Protein AF-A0A838DPX8-F1 (afdb_monomer_lite)

Radius of gyration: 16.53 Å; chains: 1; bounding box: 42×27×50 Å

pLDDT: mean 93.18, std 7.15, range [49.31, 98.5]

Secondary structure (DSSP, 8-state):
--S-HHHHHHHHHHHHHHHHHHGGGS-HHHHHHHHHHHHHHHHHHHHHHHHHHHT-SSGGG--EEEEEEEEEEETTEEEEEEEEE-HHHHHHHHHHHHHHHHHHHHHHHHTTT-TTHHHHHHHHHHHHHHHHHHHHBSSHHHHHHHHHHHHHHHHH-

Sequence (157 aa):
MTNLTAWVLLMPLLGFIILGVLGRAMSRQAVLTVAWSAAGLAFFFAALSFFSMLGTQPVTARVSDIVIYHWVSSGDFKLDFGLLLDPLSATMLMVITGVGFLIHIYSAGYMEGDPSFWRFFCFMNFFIFAMTLLVSADNLLFLLVGWALVGLASFLL

Structure (mmCIF, N/CA/C/O backbone):
data_AF-A0A838DPX8-F1
#
_entry.id   AF-A0A838DPX8-F1
#
loop_
_atom_site.group_PDB
_atom_site.id
_atom_site.type_symbol
_atom_site.label_atom_id
_atom_site.label_alt_id
_atom_site.label_comp_id
_atom_site.label_asym_id
_atom_site.label_entity_id
_atom_site.label_seq_id
_atom_site.pdbx_PDB_ins_code
_atom_site.Cartn_x
_atom_site.Cartn_y
_atom_site.Cartn_z
_atom_site.occupancy
_atom_site.B_iso_or_equiv
_atom_site.auth_seq_id
_atom_site.auth_comp_id
_atom_site.auth_asym_id
_atom_site.auth_atom_id
_atom_site.pdbx_PDB_model_num
ATOM 1 N N . MET A 1 1 ? 18.590 -6.702 -9.335 1.00 49.31 1 MET A N 1
ATOM 2 C CA . MET A 1 1 ? 17.846 -5.819 -8.413 1.00 49.31 1 MET A CA 1
ATOM 3 C C . MET A 1 1 ? 16.861 -6.708 -7.675 1.00 49.31 1 MET A C 1
ATOM 5 O O . MET A 1 1 ? 16.286 -7.582 -8.306 1.00 49.31 1 MET A O 1
ATOM 9 N N . THR A 1 2 ? 16.792 -6.637 -6.350 1.00 55.62 2 THR A N 1
ATOM 10 C CA . THR A 1 2 ? 15.925 -7.510 -5.545 1.00 55.62 2 THR A CA 1
ATOM 11 C C . THR A 1 2 ? 14.452 -7.197 -5.831 1.00 55.62 2 THR A C 1
ATOM 13 O O . THR A 1 2 ? 14.105 -6.033 -6.008 1.00 55.62 2 THR A O 1
ATOM 16 N N . ASN A 1 3 ? 13.591 -8.223 -5.875 1.00 69.56 3 ASN A N 1
ATOM 17 C CA . ASN A 1 3 ? 12.142 -8.129 -6.137 1.00 69.56 3 ASN A CA 1
ATOM 18 C C . ASN A 1 3 ? 11.379 -7.448 -4.974 1.00 69.56 3 ASN A C 1
ATOM 20 O O . ASN A 1 3 ? 10.466 -8.026 -4.387 1.00 69.56 3 ASN A O 1
ATOM 24 N N . LEU A 1 4 ? 11.794 -6.244 -4.576 1.00 81.38 4 LEU A N 1
ATOM 25 C CA . LEU A 1 4 ? 11.258 -5.512 -3.426 1.00 81.38 4 LEU A CA 1
ATOM 26 C C . LEU A 1 4 ? 9.938 -4.806 -3.745 1.00 81.38 4 LEU A C 1
ATOM 28 O O . LEU A 1 4 ? 9.109 -4.651 -2.853 1.00 81.38 4 LEU A O 1
ATOM 32 N N . THR A 1 5 ? 9.703 -4.449 -5.010 1.00 83.50 5 THR A N 1
ATOM 33 C CA . THR A 1 5 ? 8.492 -3.746 -5.463 1.00 83.50 5 THR A CA 1
ATOM 34 C C . THR A 1 5 ? 7.215 -4.511 -5.125 1.00 83.50 5 THR A C 1
ATOM 36 O O . THR A 1 5 ? 6.249 -3.919 -4.653 1.00 83.50 5 THR A O 1
ATOM 39 N N . ALA A 1 6 ? 7.225 -5.840 -5.276 1.00 91.06 6 ALA A N 1
ATOM 40 C CA . ALA A 1 6 ? 6.077 -6.674 -4.932 1.00 91.06 6 ALA A CA 1
ATOM 41 C C . ALA A 1 6 ? 5.708 -6.554 -3.444 1.00 91.06 6 ALA A C 1
ATOM 43 O O . ALA A 1 6 ? 4.530 -6.501 -3.102 1.00 91.06 6 ALA A O 1
ATOM 44 N N . TRP A 1 7 ? 6.694 -6.430 -2.550 1.00 92.88 7 TRP A N 1
ATOM 45 C CA . TRP A 1 7 ? 6.440 -6.266 -1.118 1.00 92.88 7 TRP A CA 1
ATOM 46 C C . TRP A 1 7 ? 5.782 -4.925 -0.781 1.00 92.88 7 TRP A C 1
ATOM 48 O O . TRP A 1 7 ? 4.955 -4.878 0.127 1.00 92.88 7 TRP A O 1
ATOM 58 N N . VAL A 1 8 ? 6.069 -3.860 -1.539 1.00 94.31 8 VAL A N 1
ATOM 59 C CA . VAL A 1 8 ? 5.408 -2.551 -1.374 1.00 94.31 8 VAL A CA 1
ATOM 60 C C . VAL A 1 8 ? 3.896 -2.660 -1.593 1.00 94.31 8 VAL A C 1
ATOM 62 O O . VAL A 1 8 ? 3.121 -2.038 -0.869 1.00 94.31 8 VAL A O 1
ATOM 65 N N . LEU A 1 9 ? 3.478 -3.481 -2.557 1.00 94.25 9 LEU A N 1
ATOM 66 C CA . LEU A 1 9 ? 2.074 -3.741 -2.879 1.00 94.25 9 LEU A CA 1
ATOM 67 C C . LEU A 1 9 ? 1.439 -4.773 -1.933 1.00 94.25 9 LEU A C 1
ATOM 69 O O . LEU A 1 9 ? 0.298 -4.607 -1.502 1.00 94.25 9 LEU A O 1
ATOM 73 N N . LEU A 1 10 ? 2.169 -5.832 -1.572 1.00 95.31 10 LEU A N 1
ATOM 74 C CA . LEU A 1 10 ? 1.636 -6.927 -0.755 1.00 95.31 10 LEU A CA 1
ATOM 75 C C . LEU A 1 10 ? 1.380 -6.527 0.701 1.00 95.31 10 LEU A C 1
ATOM 77 O O . LEU A 1 10 ? 0.395 -6.977 1.280 1.00 95.31 10 LEU A O 1
ATOM 81 N N . MET A 1 11 ? 2.226 -5.688 1.304 1.00 97.12 11 MET A N 1
ATOM 82 C CA . MET A 1 11 ? 2.056 -5.263 2.701 1.00 97.12 11 MET A CA 1
ATOM 83 C C . MET A 1 11 ? 0.698 -4.589 2.986 1.00 97.12 11 MET A C 1
ATOM 85 O O . MET A 1 11 ? -0.013 -5.065 3.876 1.00 97.12 11 MET A O 1
ATOM 89 N N . PRO A 1 12 ? 0.270 -3.544 2.247 1.00 97.62 12 PRO A N 1
ATOM 90 C CA 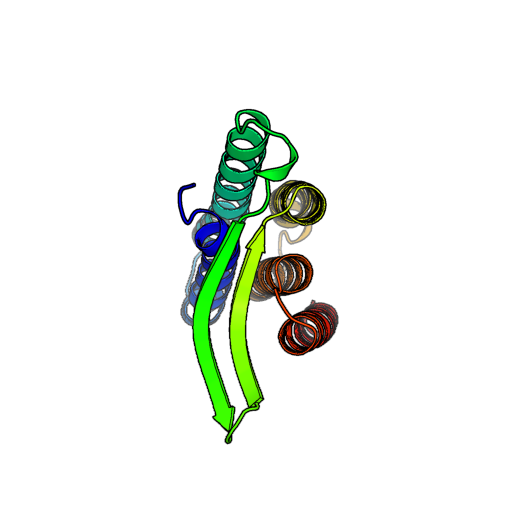. PRO A 1 12 ? -1.036 -2.923 2.463 1.00 97.62 12 PRO A CA 1
ATOM 91 C C . PRO A 1 12 ? -2.192 -3.865 2.097 1.00 97.62 12 PRO A C 1
ATOM 93 O O . PRO A 1 12 ? -3.211 -3.868 2.784 1.00 97.62 12 PRO A O 1
ATOM 96 N N . LEU A 1 13 ? -2.028 -4.730 1.086 1.00 97.81 13 LEU A N 1
ATOM 97 C CA . LEU A 1 13 ? -3.035 -5.738 0.742 1.00 97.81 13 LEU A CA 1
ATOM 98 C C . LEU A 1 13 ? -3.263 -6.736 1.887 1.00 97.81 13 LEU A C 1
ATOM 100 O O . LEU A 1 13 ? -4.404 -7.045 2.224 1.00 97.81 13 LEU A O 1
ATOM 104 N N . LEU A 1 14 ? -2.189 -7.214 2.521 1.00 98.00 14 LEU A N 1
ATOM 105 C CA . LEU A 1 14 ? -2.276 -8.089 3.690 1.00 98.00 14 LEU A CA 1
ATOM 106 C C . LEU A 1 14 ? -2.932 -7.374 4.874 1.00 98.00 14 LEU A C 1
ATOM 108 O O . LEU A 1 14 ? -3.799 -7.957 5.523 1.00 98.00 14 LEU A O 1
ATOM 112 N N . GLY A 1 15 ? -2.580 -6.109 5.124 1.00 97.88 15 GLY A N 1
ATOM 113 C CA . GLY A 1 15 ? -3.239 -5.282 6.139 1.00 97.88 15 GLY A CA 1
ATOM 114 C C . GLY A 1 15 ? -4.748 -5.168 5.906 1.00 97.88 15 GLY A C 1
ATOM 115 O O . GLY A 1 15 ? -5.531 -5.389 6.830 1.00 97.88 15 GLY A O 1
ATOM 116 N N . PHE A 1 16 ? -5.160 -4.907 4.662 1.00 98.31 16 PHE A N 1
ATOM 117 C CA . PHE A 1 16 ? -6.566 -4.888 4.255 1.00 98.31 16 PHE A CA 1
ATOM 118 C C . PHE A 1 16 ? -7.258 -6.235 4.501 1.00 98.31 16 PHE A C 1
ATOM 120 O O . PHE A 1 16 ? -8.309 -6.268 5.133 1.00 98.31 16 PHE A O 1
ATOM 127 N N . ILE A 1 17 ? -6.670 -7.352 4.063 1.00 98.31 17 ILE A N 1
ATOM 128 C CA . ILE A 1 17 ? -7.273 -8.685 4.226 1.00 98.31 17 ILE A CA 1
ATOM 129 C C . ILE A 1 17 ? -7.411 -9.047 5.711 1.00 98.31 17 ILE A C 1
ATOM 131 O O . ILE A 1 17 ? -8.479 -9.483 6.143 1.00 98.31 17 ILE A O 1
ATOM 135 N N . ILE A 1 18 ? -6.362 -8.837 6.513 1.00 98.00 18 ILE A N 1
ATOM 136 C CA . ILE A 1 18 ? -6.371 -9.159 7.946 1.00 98.00 18 ILE A CA 1
ATOM 137 C C . ILE A 1 18 ? -7.432 -8.327 8.673 1.00 98.00 18 ILE A C 1
ATOM 139 O O . ILE A 1 18 ? -8.241 -8.883 9.416 1.00 98.00 18 ILE A O 1
ATOM 143 N N . LEU A 1 19 ? -7.479 -7.012 8.439 1.00 97.69 19 LEU A N 1
ATOM 144 C CA . LEU A 1 19 ? -8.479 -6.141 9.061 1.00 97.69 19 LEU A CA 1
ATOM 145 C C . LEU A 1 19 ? -9.892 -6.396 8.523 1.00 97.69 19 LEU A C 1
ATOM 147 O O . LEU A 1 19 ? -10.854 -6.299 9.278 1.00 97.69 19 LEU A O 1
ATOM 151 N N . GLY A 1 20 ? -10.035 -6.760 7.251 1.00 97.12 20 GLY A N 1
ATOM 152 C CA . GLY A 1 20 ? -11.319 -7.091 6.639 1.00 97.12 20 GLY A CA 1
ATOM 153 C C . GLY A 1 20 ? -11.942 -8.358 7.223 1.00 97.12 20 GLY A C 1
ATOM 154 O O . GLY A 1 20 ? -13.148 -8.389 7.462 1.00 97.12 20 GLY A O 1
ATOM 155 N N . VAL A 1 21 ? -11.124 -9.378 7.498 1.00 97.38 21 VAL A N 1
ATOM 156 C CA . VAL A 1 21 ? -11.586 -10.669 8.033 1.00 97.38 21 VAL A CA 1
ATOM 157 C C . VAL A 1 21 ? -11.687 -10.655 9.560 1.00 97.38 21 VAL A C 1
ATOM 159 O O . VAL A 1 21 ? -12.683 -11.114 10.115 1.00 97.38 21 VAL A O 1
ATOM 162 N N . LEU A 1 22 ? -10.669 -10.136 10.253 1.00 96.81 22 LEU A N 1
ATOM 163 C CA . LEU A 1 22 ? -10.542 -10.241 11.712 1.00 96.81 22 LEU A CA 1
ATOM 164 C C . LEU A 1 22 ? -10.819 -8.927 12.450 1.00 96.81 22 LEU A C 1
ATOM 166 O O . LEU A 1 22 ? -11.085 -8.959 13.650 1.00 96.81 22 LEU A O 1
ATOM 170 N N . GLY A 1 23 ? -10.813 -7.778 11.767 1.00 94.31 23 GLY A N 1
ATOM 171 C CA . GLY A 1 23 ? -10.827 -6.454 12.401 1.00 94.31 23 GLY A CA 1
ATOM 172 C C . GLY A 1 23 ? -12.009 -6.206 13.338 1.00 94.31 23 GLY A C 1
ATOM 173 O O . GLY A 1 23 ? -11.837 -5.561 14.368 1.00 94.31 23 GLY A O 1
ATOM 174 N N . ARG A 1 24 ? -13.184 -6.788 13.056 1.00 93.81 24 ARG A N 1
ATOM 175 C CA . ARG A 1 24 ? -14.366 -6.681 13.932 1.00 93.81 24 ARG A CA 1
ATOM 176 C C . ARG A 1 24 ? -14.157 -7.310 15.316 1.00 93.81 24 ARG A C 1
ATOM 178 O O . ARG A 1 24 ? -14.775 -6.861 16.276 1.00 93.81 24 ARG A O 1
ATOM 185 N N . ALA A 1 25 ? -13.339 -8.357 15.412 1.00 94.50 25 ALA A N 1
ATOM 186 C CA . ALA A 1 25 ? -13.056 -9.067 16.660 1.00 94.50 25 ALA A CA 1
ATOM 187 C C . ALA A 1 25 ? -11.795 -8.546 17.374 1.00 94.50 25 ALA A C 1
ATOM 189 O O . ALA A 1 25 ? -11.473 -8.998 18.472 1.00 94.50 25 ALA A O 1
ATOM 190 N N . MET A 1 26 ? -11.060 -7.620 16.756 1.00 95.06 26 MET A N 1
ATOM 191 C CA . MET A 1 26 ? -9.790 -7.121 17.270 1.00 95.06 26 MET A CA 1
ATOM 192 C C . MET A 1 26 ? -9.988 -5.950 18.234 1.00 95.06 26 MET A C 1
ATOM 194 O O . MET A 1 26 ? -10.885 -5.124 18.080 1.00 95.06 26 MET A O 1
ATOM 198 N N . SER A 1 27 ? -9.095 -5.842 19.220 1.00 95.81 27 SER A N 1
ATOM 199 C CA . SER A 1 27 ? -9.004 -4.639 20.048 1.00 95.81 27 SER A CA 1
ATOM 200 C C . SER A 1 27 ? -8.475 -3.459 19.225 1.00 95.81 27 SER A C 1
ATOM 202 O O . SER A 1 27 ? -7.772 -3.639 18.228 1.00 95.81 27 SER A O 1
ATOM 204 N N . ARG A 1 28 ? -8.745 -2.229 19.679 1.00 94.69 28 ARG A N 1
ATOM 205 C CA . ARG A 1 28 ? -8.247 -1.004 19.028 1.00 94.69 28 ARG A CA 1
ATOM 206 C C . ARG A 1 28 ? -6.729 -1.023 18.821 1.00 94.69 28 ARG A C 1
ATOM 208 O O . ARG A 1 28 ? -6.249 -0.652 17.755 1.00 94.69 28 ARG A O 1
ATOM 215 N N . GLN A 1 29 ? -5.985 -1.484 19.826 1.00 95.62 29 GLN A N 1
ATOM 216 C CA . GLN A 1 29 ? -4.528 -1.598 19.748 1.00 95.62 29 GLN A CA 1
ATOM 217 C C . GLN A 1 29 ? -4.107 -2.581 18.654 1.00 95.62 29 GLN A C 1
ATOM 219 O O . GLN A 1 29 ? -3.256 -2.241 17.843 1.00 95.62 29 GLN A O 1
ATOM 224 N N . ALA A 1 30 ? -4.747 -3.751 18.573 1.00 96.94 30 ALA A N 1
ATOM 225 C CA . ALA A 1 30 ? -4.424 -4.750 17.560 1.00 96.94 30 ALA A CA 1
ATOM 226 C C . ALA A 1 30 ? -4.736 -4.255 16.135 1.00 96.94 30 ALA A C 1
ATOM 228 O O . ALA A 1 30 ? -3.941 -4.483 15.224 1.00 96.94 30 ALA A O 1
ATOM 229 N N . VAL A 1 31 ? -5.853 -3.539 15.945 1.00 97.31 31 VAL A N 1
ATOM 230 C CA . VAL A 1 31 ? -6.189 -2.894 14.662 1.00 97.31 31 VAL A CA 1
ATOM 231 C C . VAL A 1 31 ? -5.090 -1.917 14.250 1.00 97.31 31 VAL A C 1
ATOM 233 O O . VAL A 1 31 ? -4.607 -1.984 13.123 1.00 97.31 31 VAL A O 1
ATOM 236 N N . LEU A 1 32 ? -4.661 -1.046 15.169 1.00 97.44 32 LEU A N 1
ATOM 237 C CA . LEU A 1 32 ? -3.587 -0.086 14.911 1.00 97.44 32 LEU A CA 1
ATOM 238 C C . LEU A 1 32 ? -2.260 -0.777 14.610 1.00 97.44 32 LEU A C 1
ATOM 240 O O . LEU A 1 32 ? -1.581 -0.384 13.670 1.00 97.44 32 LEU A O 1
ATOM 244 N N . THR A 1 33 ? -1.902 -1.829 15.350 1.00 97.69 33 THR A N 1
ATOM 245 C CA . THR A 1 33 ? -0.671 -2.586 15.095 1.00 97.69 33 THR A CA 1
ATOM 246 C C . THR A 1 33 ? -0.661 -3.162 13.684 1.00 97.69 33 THR A C 1
ATOM 248 O O . THR A 1 33 ? 0.329 -2.998 12.976 1.00 97.69 33 THR A O 1
ATOM 251 N N . VAL A 1 34 ? -1.755 -3.790 13.239 1.00 98.00 34 VAL A N 1
ATOM 252 C CA . VAL A 1 34 ? -1.848 -4.322 11.870 1.00 98.00 34 VAL A CA 1
ATOM 253 C C . VAL A 1 34 ? -1.830 -3.195 10.842 1.00 98.00 34 VAL A C 1
ATOM 255 O O . VAL A 1 34 ? -1.074 -3.266 9.878 1.00 98.00 34 VAL A O 1
ATOM 258 N N . ALA A 1 35 ? -2.603 -2.130 11.057 1.00 97.56 35 ALA A N 1
ATOM 259 C CA . ALA A 1 35 ? -2.698 -1.047 10.088 1.00 97.56 35 ALA A CA 1
ATOM 260 C C . ALA A 1 35 ? -1.369 -0.298 9.909 1.00 97.56 35 ALA A C 1
ATOM 262 O O . ALA A 1 35 ? -0.911 -0.084 8.789 1.00 97.56 35 ALA A O 1
ATOM 263 N N . TRP A 1 36 ? -0.720 0.063 11.016 1.00 98.00 36 TRP A N 1
ATOM 264 C CA . TRP A 1 36 ? 0.553 0.776 11.006 1.00 98.00 36 TRP A CA 1
ATOM 265 C C . TRP A 1 36 ? 1.702 -0.098 10.520 1.00 98.00 36 TRP A C 1
ATOM 267 O O . TRP A 1 36 ? 2.557 0.397 9.794 1.00 98.00 36 TRP A O 1
ATOM 277 N N . SER A 1 37 ? 1.732 -1.385 10.885 1.00 97.94 37 SER A N 1
ATOM 278 C CA . SER A 1 37 ? 2.767 -2.291 10.375 1.00 97.94 37 SER A CA 1
ATOM 279 C C . SER A 1 37 ? 2.633 -2.501 8.869 1.00 97.94 37 SER A C 1
ATOM 281 O O . SER A 1 37 ? 3.641 -2.425 8.177 1.00 97.94 37 SER A O 1
ATOM 283 N N . ALA A 1 38 ? 1.418 -2.665 8.340 1.00 97.94 38 ALA A N 1
ATOM 284 C CA . ALA A 1 38 ? 1.187 -2.793 6.903 1.00 97.94 38 ALA A CA 1
ATOM 285 C C . ALA A 1 38 ? 1.666 -1.551 6.128 1.00 97.94 38 ALA A C 1
ATOM 287 O O . ALA A 1 38 ? 2.500 -1.667 5.228 1.00 97.94 38 ALA A O 1
ATOM 288 N N . ALA A 1 39 ? 1.207 -0.355 6.513 1.00 97.62 39 ALA A N 1
ATOM 289 C CA . ALA A 1 39 ? 1.607 0.892 5.859 1.00 97.62 39 ALA A CA 1
ATOM 290 C C . ALA A 1 39 ? 3.101 1.221 6.065 1.00 97.62 39 ALA A C 1
ATOM 292 O O . ALA A 1 39 ? 3.788 1.636 5.131 1.00 97.62 39 ALA A O 1
ATOM 293 N N . GLY A 1 40 ? 3.628 0.991 7.270 1.00 97.69 40 GLY A N 1
ATOM 294 C CA . GLY A 1 40 ? 5.025 1.252 7.614 1.00 97.69 40 GLY A CA 1
ATOM 295 C C . GLY A 1 40 ? 6.001 0.311 6.907 1.00 97.69 40 GLY A C 1
ATOM 296 O O . GLY A 1 40 ? 7.026 0.763 6.401 1.00 97.69 40 GLY A O 1
ATOM 297 N N . LEU A 1 41 ? 5.677 -0.983 6.803 1.00 97.88 41 LEU A N 1
ATOM 298 C CA . LEU A 1 41 ? 6.480 -1.941 6.036 1.00 97.88 41 LEU A CA 1
ATOM 299 C C . LEU A 1 41 ? 6.438 -1.626 4.539 1.00 97.88 41 LEU A C 1
ATOM 301 O O . LEU A 1 41 ? 7.474 -1.707 3.882 1.00 97.88 41 LEU A O 1
ATOM 305 N N . ALA A 1 42 ? 5.288 -1.203 4.004 1.00 97.44 42 ALA A N 1
ATOM 306 C CA . ALA A 1 42 ? 5.193 -0.742 2.619 1.00 97.44 42 ALA A CA 1
ATOM 307 C C . ALA A 1 42 ? 6.147 0.432 2.350 1.00 97.44 42 ALA A C 1
ATOM 309 O O . ALA A 1 42 ? 6.911 0.398 1.384 1.00 97.44 42 ALA A O 1
ATOM 310 N N . PHE A 1 43 ? 6.161 1.428 3.244 1.00 97.94 43 PHE A N 1
ATOM 311 C CA . PHE A 1 43 ? 7.086 2.560 3.164 1.00 97.94 43 PHE A CA 1
ATOM 312 C C . PHE A 1 43 ? 8.548 2.131 3.291 1.00 97.94 43 PHE A C 1
ATOM 314 O O . PHE A 1 43 ? 9.394 2.577 2.519 1.00 97.94 43 PHE A O 1
ATOM 321 N N . PHE A 1 44 ? 8.852 1.221 4.215 1.00 97.31 44 PHE A N 1
ATOM 322 C CA . PHE A 1 44 ? 10.197 0.678 4.375 1.00 97.31 44 PHE A CA 1
ATOM 323 C C . PHE A 1 44 ? 10.702 0.006 3.087 1.00 97.31 44 PHE A C 1
ATOM 325 O O . PHE A 1 44 ? 11.806 0.305 2.629 1.00 97.31 44 PHE A O 1
ATOM 332 N N . PHE A 1 45 ? 9.892 -0.845 2.448 1.00 95.81 45 PHE A N 1
ATOM 333 C CA . PHE A 1 45 ? 10.262 -1.477 1.178 1.00 95.81 45 PHE A CA 1
ATOM 334 C C . PHE A 1 45 ? 10.338 -0.481 0.013 1.00 95.81 45 PHE A C 1
ATOM 336 O O . PHE A 1 45 ? 11.214 -0.625 -0.846 1.00 95.81 45 PHE A O 1
ATOM 343 N N . ALA A 1 46 ? 9.484 0.547 -0.011 1.00 95.38 46 ALA A N 1
ATOM 344 C CA . ALA A 1 46 ? 9.560 1.620 -1.002 1.00 95.38 46 ALA A CA 1
ATOM 345 C C . ALA A 1 46 ? 10.877 2.400 -0.863 1.00 95.38 46 ALA A C 1
ATOM 347 O O . ALA A 1 46 ? 11.579 2.604 -1.854 1.00 95.38 46 ALA A O 1
ATOM 348 N N . ALA A 1 47 ? 11.273 2.732 0.370 1.00 95.56 47 ALA A N 1
ATOM 349 C CA . ALA A 1 47 ? 12.536 3.400 0.666 1.00 95.56 47 ALA A CA 1
ATOM 350 C C . ALA A 1 47 ? 13.738 2.546 0.257 1.00 95.56 47 ALA A C 1
ATOM 352 O O . ALA A 1 47 ? 14.625 3.033 -0.443 1.00 95.56 47 ALA A O 1
ATOM 353 N N . LEU A 1 48 ? 13.750 1.257 0.614 1.00 93.88 48 LEU A N 1
ATOM 354 C CA . LEU A 1 48 ? 14.805 0.339 0.179 1.00 93.88 48 LEU A CA 1
ATOM 355 C C . LEU A 1 48 ? 14.910 0.266 -1.349 1.00 93.88 48 LEU A C 1
ATOM 357 O O . LEU A 1 48 ? 16.020 0.305 -1.882 1.00 93.88 48 LEU A O 1
ATOM 361 N N . SER A 1 49 ? 13.778 0.197 -2.054 1.00 91.44 49 SER A N 1
ATOM 362 C CA . SER A 1 49 ? 13.741 0.162 -3.522 1.00 91.44 49 SER A CA 1
ATOM 363 C C . SER A 1 49 ? 14.301 1.456 -4.124 1.00 91.44 49 SER A C 1
ATOM 365 O O . SER A 1 49 ? 15.156 1.409 -5.009 1.00 91.44 49 SER A O 1
ATOM 367 N N . PHE A 1 50 ? 13.900 2.610 -3.585 1.00 92.44 50 PHE A N 1
ATOM 368 C CA . PHE A 1 50 ? 14.367 3.927 -4.014 1.00 92.44 50 PHE A CA 1
ATOM 369 C C . PHE A 1 50 ? 15.880 4.111 -3.807 1.00 92.44 50 PHE A C 1
ATOM 371 O O . PHE A 1 50 ? 16.601 4.471 -4.740 1.00 92.44 50 PHE A O 1
ATOM 378 N N . PHE A 1 51 ? 16.399 3.806 -2.613 1.00 91.56 51 PHE A N 1
ATOM 379 C CA . PHE A 1 51 ? 17.833 3.929 -2.328 1.00 91.56 51 PHE A CA 1
ATOM 380 C C . PHE A 1 51 ? 18.678 2.920 -3.116 1.00 91.56 51 PHE A C 1
ATOM 382 O O . PHE A 1 51 ? 19.759 3.271 -3.593 1.00 91.56 51 PHE A O 1
ATOM 389 N N . SER A 1 52 ? 18.175 1.699 -3.331 1.00 88.56 52 SER A N 1
ATOM 390 C CA . SER A 1 52 ? 18.841 0.708 -4.191 1.00 88.56 52 SER A CA 1
ATOM 391 C C . SER A 1 52 ? 18.962 1.205 -5.636 1.00 88.56 52 SER A C 1
ATOM 393 O O . SER A 1 52 ? 19.991 1.020 -6.289 1.00 88.56 52 SER A O 1
ATOM 395 N N . MET A 1 53 ? 17.931 1.892 -6.132 1.00 87.44 53 MET A N 1
ATOM 396 C CA . MET A 1 53 ? 17.926 2.470 -7.472 1.00 87.44 53 MET A CA 1
ATOM 397 C C . MET A 1 53 ? 18.923 3.633 -7.609 1.00 87.44 53 MET A C 1
ATOM 399 O O . MET A 1 53 ? 19.612 3.729 -8.623 1.00 87.44 53 MET A O 1
ATOM 403 N N . LEU A 1 54 ? 19.076 4.483 -6.586 1.00 87.25 54 LEU A N 1
ATOM 404 C CA . LEU A 1 54 ? 20.076 5.563 -6.591 1.00 87.25 54 LEU A CA 1
ATOM 405 C C . LEU A 1 54 ? 21.516 5.039 -6.710 1.00 87.25 54 LEU A C 1
ATOM 407 O O . LEU A 1 54 ? 22.333 5.652 -7.400 1.00 87.25 54 LEU A O 1
ATOM 411 N N . GLY A 1 55 ? 21.810 3.895 -6.086 1.00 83.81 55 GLY A N 1
ATOM 412 C CA . GLY A 1 55 ? 23.112 3.227 -6.175 1.00 83.81 55 GLY A CA 1
ATOM 413 C C . GLY A 1 55 ? 23.380 2.525 -7.512 1.00 83.81 55 GLY A C 1
ATOM 414 O O . GLY A 1 55 ? 24.507 2.109 -7.764 1.00 83.81 55 GLY A O 1
ATOM 415 N N . THR A 1 56 ? 22.373 2.399 -8.382 1.00 83.12 56 THR A N 1
ATOM 416 C CA . THR A 1 56 ? 22.499 1.688 -9.660 1.00 83.12 56 THR A CA 1
ATOM 417 C C . THR A 1 56 ? 23.081 2.602 -10.739 1.00 83.12 56 THR A C 1
ATOM 419 O O . THR A 1 56 ? 22.593 3.719 -10.960 1.00 83.12 56 THR A O 1
ATOM 422 N N . GLN A 1 57 ? 24.130 2.111 -11.406 1.00 78.75 57 GLN A N 1
ATOM 423 C CA . GLN A 1 57 ? 24.810 2.744 -12.537 1.00 78.75 57 GLN A CA 1
ATOM 424 C C . GLN A 1 57 ? 24.949 1.738 -13.694 1.00 78.75 57 GLN A C 1
ATOM 426 O O . GLN A 1 57 ? 25.255 0.574 -13.424 1.00 78.75 57 GLN A O 1
ATOM 431 N N . PRO A 1 58 ? 24.776 2.154 -14.964 1.00 83.44 58 PRO A N 1
ATOM 432 C CA . PRO A 1 58 ? 24.428 3.507 -15.423 1.00 83.44 58 PRO A CA 1
ATOM 433 C C . PRO A 1 58 ? 22.974 3.897 -15.095 1.00 83.44 58 PRO A C 1
ATOM 435 O O . PRO A 1 58 ? 22.145 3.041 -14.805 1.00 83.44 58 PRO A O 1
ATOM 438 N N . VAL A 1 59 ? 22.641 5.192 -15.170 1.00 76.31 59 VAL A N 1
ATOM 439 C CA . VAL A 1 59 ? 21.273 5.707 -14.917 1.00 76.31 59 VAL A CA 1
ATOM 440 C C . VAL A 1 59 ? 20.219 5.013 -15.789 1.00 76.31 59 VAL A C 1
ATOM 442 O O . VAL A 1 59 ? 19.103 4.786 -15.335 1.00 76.31 59 VAL A O 1
ATOM 445 N N . THR A 1 60 ? 20.579 4.612 -17.009 1.00 76.69 60 THR A N 1
ATOM 446 C CA . THR A 1 60 ? 19.708 3.862 -17.929 1.00 76.69 60 THR A CA 1
ATOM 447 C C . THR A 1 60 ? 19.342 2.462 -17.430 1.00 76.69 60 THR A C 1
ATOM 449 O O . THR A 1 60 ? 18.365 1.896 -17.904 1.00 76.69 60 THR A O 1
ATOM 452 N N . ALA A 1 61 ? 20.075 1.915 -16.457 1.00 76.62 61 ALA A N 1
ATOM 453 C CA . ALA A 1 61 ? 19.778 0.633 -15.820 1.00 76.62 61 ALA A CA 1
ATOM 454 C C . ALA A 1 61 ? 18.838 0.762 -14.603 1.00 76.62 61 ALA A C 1
ATOM 456 O O . ALA A 1 61 ? 18.574 -0.226 -13.925 1.00 76.62 61 ALA A O 1
ATOM 457 N N . ARG A 1 62 ? 18.323 1.965 -14.301 1.00 80.62 62 ARG A N 1
ATOM 458 C CA . ARG A 1 62 ? 17.387 2.225 -13.188 1.00 80.62 62 ARG A CA 1
ATOM 459 C C . ARG A 1 62 ? 15.931 1.904 -13.538 1.00 80.62 62 ARG A C 1
ATOM 461 O O . ARG A 1 62 ? 15.026 2.599 -13.094 1.00 80.62 62 ARG A O 1
ATOM 468 N N . VAL A 1 63 ? 15.721 0.878 -14.352 1.00 81.12 63 VAL A N 1
ATOM 469 C CA . VAL A 1 63 ? 14.399 0.368 -14.707 1.00 81.12 63 VAL A CA 1
ATOM 470 C C . VAL A 1 63 ? 14.400 -1.122 -14.414 1.00 81.12 63 VAL A C 1
ATOM 472 O O . VAL A 1 63 ? 15.276 -1.851 -14.875 1.00 81.12 63 VAL A O 1
ATOM 475 N N . SER A 1 64 ? 13.436 -1.561 -13.618 1.00 80.19 64 SER A N 1
ATOM 476 C CA . SER A 1 64 ? 13.213 -2.961 -13.292 1.00 80.19 64 SER A CA 1
ATOM 477 C C . SER A 1 64 ? 11.771 -3.297 -13.620 1.00 80.19 64 SER A C 1
ATOM 479 O O . SER A 1 64 ? 10.858 -2.767 -12.996 1.00 80.19 64 SER A O 1
ATOM 481 N N . ASP A 1 65 ? 11.591 -4.202 -14.569 1.00 83.19 65 ASP A N 1
ATOM 482 C CA . ASP A 1 65 ? 10.299 -4.787 -14.900 1.00 83.19 65 ASP A CA 1
ATOM 483 C C . ASP A 1 65 ? 10.243 -6.205 -14.321 1.00 83.19 65 ASP A C 1
ATOM 485 O O . ASP A 1 65 ? 11.195 -6.982 -14.457 1.00 83.19 65 ASP A O 1
ATOM 489 N N . ILE A 1 66 ? 9.172 -6.512 -13.596 1.00 86.00 66 ILE A N 1
ATOM 490 C CA . ILE A 1 66 ? 8.961 -7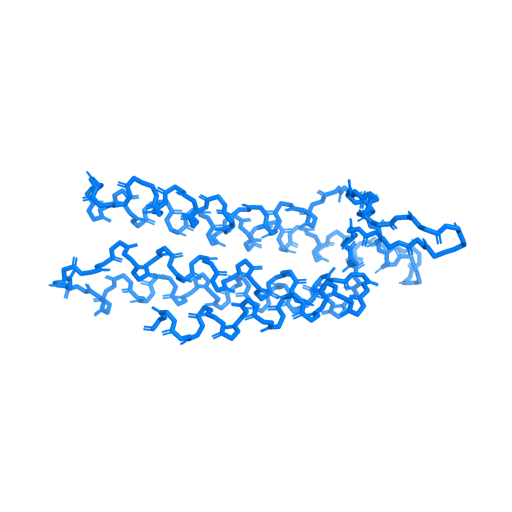.810 -12.961 1.00 86.00 66 ILE A CA 1
ATOM 491 C C . ILE A 1 66 ? 7.612 -8.340 -13.412 1.00 86.00 66 ILE A C 1
ATOM 493 O O . ILE A 1 66 ? 6.581 -7.892 -12.920 1.00 86.00 66 ILE A O 1
ATOM 497 N N . VAL A 1 67 ? 7.625 -9.372 -14.249 1.00 88.38 67 VAL A N 1
ATOM 498 C CA . VAL A 1 67 ? 6.418 -10.136 -14.570 1.00 88.38 67 VAL A CA 1
ATOM 499 C C . VAL A 1 67 ? 6.101 -11.083 -13.413 1.00 88.38 67 VAL A C 1
ATOM 501 O O . VAL A 1 67 ? 6.884 -11.979 -13.094 1.00 88.38 67 VAL A O 1
ATOM 504 N N . ILE A 1 68 ? 4.950 -10.880 -12.773 1.00 85.88 68 ILE A N 1
ATOM 505 C CA . ILE A 1 68 ? 4.457 -11.725 -11.679 1.00 85.88 68 ILE A CA 1
ATOM 506 C C . ILE A 1 68 ? 3.692 -12.921 -12.245 1.00 85.88 68 ILE A C 1
ATOM 508 O O . ILE A 1 68 ? 3.870 -14.049 -11.783 1.00 85.88 68 ILE A O 1
ATOM 512 N N . TYR A 1 69 ? 2.814 -12.680 -13.220 1.00 87.25 69 TYR A N 1
ATOM 513 C CA . TYR A 1 69 ? 1.941 -13.709 -13.780 1.00 87.25 69 TYR A CA 1
ATOM 514 C C . TYR A 1 69 ? 1.516 -13.371 -15.210 1.00 87.25 69 TYR A C 1
ATOM 516 O O . TYR A 1 69 ? 1.155 -12.236 -15.489 1.00 87.25 69 TYR A O 1
ATOM 524 N N . HIS A 1 70 ? 1.487 -14.353 -16.109 1.00 89.38 70 HIS A N 1
ATOM 525 C CA . HIS A 1 70 ? 0.921 -14.181 -17.452 1.00 89.38 70 HIS A CA 1
ATOM 526 C C . HIS A 1 70 ? -0.606 -14.289 -17.369 1.00 89.38 70 HIS A C 1
ATOM 528 O O . HIS A 1 70 ? -1.136 -15.390 -17.216 1.00 89.38 70 HIS A O 1
ATOM 534 N N . TRP A 1 71 ? -1.316 -13.158 -17.413 1.00 89.06 71 TRP A N 1
ATOM 535 C CA . TRP A 1 71 ? -2.740 -13.119 -17.075 1.00 89.06 71 TRP A CA 1
ATOM 536 C C . TRP A 1 71 ? -3.649 -13.558 -18.226 1.00 89.06 71 TRP A C 1
ATOM 538 O O . TRP A 1 71 ? -4.513 -14.413 -18.031 1.00 89.06 71 TRP A O 1
ATOM 548 N N . VAL A 1 72 ? -3.454 -13.005 -19.426 1.00 90.88 72 VAL A N 1
ATOM 549 C CA . VAL A 1 72 ? -4.248 -13.352 -20.614 1.00 90.88 72 VAL A CA 1
ATOM 550 C C . VAL A 1 72 ? -3.317 -13.626 -21.786 1.00 90.88 72 VAL A C 1
ATOM 552 O O . VAL A 1 72 ? -2.434 -12.831 -22.091 1.00 90.88 72 VAL A O 1
ATOM 555 N N . SER A 1 73 ? -3.540 -14.746 -22.470 1.00 90.31 73 SER A N 1
ATOM 556 C CA . SER A 1 73 ? -2.838 -15.098 -23.703 1.00 90.31 73 SER A CA 1
ATOM 557 C C . SER A 1 73 ? -3.856 -15.563 -24.739 1.00 90.31 73 SER A C 1
ATOM 559 O O . SER A 1 73 ? -4.620 -16.495 -24.484 1.00 90.31 73 SER A O 1
ATOM 561 N N . SER A 1 74 ? -3.902 -14.890 -25.888 1.00 91.31 74 SER A N 1
ATOM 562 C CA . SER A 1 74 ? -4.782 -15.225 -27.009 1.00 91.31 74 SER A CA 1
ATOM 563 C C . SER A 1 74 ? -4.071 -14.947 -28.332 1.00 91.31 74 SER A C 1
ATOM 565 O O . SER A 1 74 ? -3.972 -13.801 -28.773 1.00 91.31 74 SER A O 1
ATOM 567 N N . GLY A 1 75 ? -3.546 -16.002 -28.963 1.00 90.06 75 GLY A N 1
ATOM 568 C CA . GLY A 1 75 ? -2.710 -15.879 -30.160 1.00 90.06 75 GLY A CA 1
ATOM 569 C C . GLY A 1 75 ? -1.457 -15.045 -29.880 1.00 90.06 75 GLY A C 1
ATOM 570 O O . GLY A 1 75 ? -0.684 -15.373 -28.980 1.00 90.06 75 GLY A O 1
ATOM 571 N N . ASP A 1 76 ? -1.288 -13.953 -30.627 1.00 89.31 76 ASP A N 1
ATOM 572 C CA . ASP A 1 76 ? -0.173 -13.010 -30.457 1.00 89.31 76 ASP A CA 1
ATOM 573 C C . ASP A 1 76 ? -0.407 -11.987 -29.333 1.00 89.31 76 ASP A C 1
ATOM 575 O O . ASP A 1 76 ? 0.529 -11.310 -28.904 1.00 89.31 76 ASP A O 1
ATOM 579 N N . PHE A 1 77 ? -1.641 -11.865 -28.829 1.00 87.75 77 PHE A N 1
ATOM 580 C CA . PHE A 1 77 ? -1.946 -10.976 -27.714 1.00 87.75 77 PHE A CA 1
ATOM 581 C C . PHE A 1 77 ? -1.537 -11.633 -26.396 1.00 87.75 77 PHE A C 1
ATOM 583 O O . PHE A 1 77 ? -2.113 -12.645 -25.988 1.00 87.75 77 PHE A O 1
ATOM 590 N N . LYS A 1 78 ? -0.561 -11.028 -25.719 1.00 87.69 78 LYS A N 1
ATOM 591 C CA . LYS A 1 78 ? -0.118 -11.413 -24.380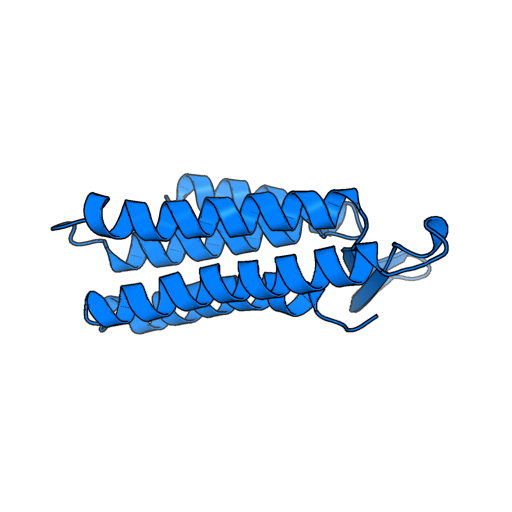 1.00 87.69 78 LYS A CA 1
ATOM 592 C C . LYS A 1 78 ? -0.270 -10.229 -23.454 1.00 87.69 78 LYS A C 1
ATOM 594 O O . LYS A 1 78 ? 0.150 -9.121 -23.783 1.00 87.69 78 LYS A O 1
ATOM 599 N N . LEU A 1 79 ? -0.873 -10.483 -22.308 1.00 89.75 79 LEU A N 1
ATOM 600 C CA . LEU A 1 79 ? -1.035 -9.500 -21.268 1.00 89.75 79 LEU A CA 1
ATOM 601 C C . LEU A 1 79 ? -0.557 -10.087 -19.949 1.00 89.75 79 LEU A C 1
ATOM 603 O O . LEU A 1 79 ? -1.134 -11.037 -19.410 1.00 89.75 79 LEU A O 1
ATOM 607 N N . ASP A 1 80 ? 0.494 -9.464 -19.448 1.00 91.69 80 ASP A N 1
ATOM 608 C CA . ASP A 1 80 ? 1.164 -9.849 -18.228 1.00 91.69 80 ASP A CA 1
ATOM 609 C C . ASP A 1 80 ? 0.654 -8.994 -17.071 1.00 91.69 80 ASP A C 1
ATOM 611 O O . ASP A 1 80 ? 0.216 -7.856 -17.233 1.00 91.69 80 ASP A O 1
ATOM 615 N N . PHE A 1 81 ? 0.647 -9.580 -15.885 1.00 90.75 81 PHE A N 1
ATOM 616 C CA . PHE A 1 81 ? 0.584 -8.848 -14.640 1.00 90.75 81 PHE A CA 1
ATOM 617 C C . PHE A 1 81 ? 2.019 -8.616 -14.193 1.00 90.75 81 PHE A C 1
ATOM 619 O O . PHE A 1 81 ? 2.632 -9.510 -13.599 1.00 90.75 81 PHE A O 1
ATOM 626 N N . GLY A 1 82 ? 2.560 -7.449 -14.525 1.00 91.12 82 GLY A N 1
ATOM 627 C CA . GLY A 1 82 ? 3.890 -7.041 -14.114 1.00 91.12 82 GLY A CA 1
ATOM 628 C C . GLY A 1 82 ? 3.888 -5.776 -13.269 1.00 91.12 82 GLY A C 1
ATOM 629 O O . GLY A 1 82 ? 2.888 -5.065 -13.147 1.00 91.12 82 GLY A O 1
ATOM 630 N N . LEU A 1 83 ? 5.032 -5.530 -12.636 1.00 92.44 83 LEU A N 1
ATOM 631 C CA . LEU A 1 83 ? 5.308 -4.315 -11.887 1.00 92.44 83 LEU A CA 1
ATOM 632 C C . LEU A 1 83 ? 6.519 -3.607 -12.483 1.00 92.44 83 LEU A C 1
ATOM 634 O O . LEU A 1 83 ? 7.625 -4.152 -12.489 1.00 92.44 83 LEU A O 1
ATOM 638 N N . LEU A 1 84 ? 6.309 -2.360 -12.891 1.00 92.69 84 LEU A N 1
ATOM 639 C CA . LEU A 1 84 ? 7.340 -1.476 -13.406 1.00 92.69 84 LEU A CA 1
ATOM 640 C C . LEU A 1 84 ? 7.883 -0.574 -12.293 1.00 92.69 84 LEU A C 1
ATOM 642 O O . LEU A 1 84 ? 7.191 0.290 -11.743 1.00 92.69 84 LEU A O 1
ATOM 646 N N . LEU A 1 85 ? 9.166 -0.748 -11.986 1.00 92.69 85 LEU A N 1
ATOM 647 C CA . LEU A 1 85 ? 9.917 0.130 -11.101 1.00 92.69 85 LEU A CA 1
ATOM 648 C C . LEU A 1 85 ? 10.899 0.973 -11.917 1.00 92.69 85 LEU A C 1
ATOM 650 O O . LEU A 1 85 ? 11.933 0.480 -12.363 1.00 92.69 85 LEU A O 1
ATOM 654 N N . ASP A 1 86 ? 10.589 2.254 -12.065 1.00 92.44 86 ASP A N 1
ATOM 655 C CA . ASP A 1 86 ? 11.440 3.267 -12.681 1.00 92.44 86 ASP A CA 1
ATOM 656 C C . ASP A 1 86 ? 11.611 4.461 -11.712 1.00 92.44 86 ASP A C 1
ATOM 658 O O . ASP A 1 86 ? 11.046 4.457 -10.610 1.00 92.44 86 ASP A O 1
ATOM 662 N N . PRO A 1 87 ? 12.390 5.504 -12.055 1.00 92.06 87 PRO A N 1
ATOM 663 C CA . PRO A 1 87 ? 12.592 6.626 -11.144 1.00 92.06 87 PRO A CA 1
ATOM 664 C C . PRO A 1 87 ? 11.324 7.408 -10.794 1.00 92.06 87 PRO A C 1
ATOM 666 O O . PRO A 1 87 ? 11.230 7.958 -9.691 1.00 92.06 87 PRO A O 1
ATOM 669 N N . LEU A 1 88 ? 10.353 7.457 -11.707 1.00 93.62 88 LEU A N 1
ATOM 670 C CA . LEU A 1 88 ? 9.082 8.127 -11.475 1.00 93.62 88 LEU A CA 1
ATOM 671 C C . LEU A 1 88 ? 8.221 7.301 -10.516 1.00 93.62 88 LEU A C 1
ATOM 673 O O . LEU A 1 88 ? 7.781 7.828 -9.491 1.00 93.62 88 LEU A O 1
ATOM 677 N N . SER A 1 89 ? 8.034 6.011 -10.795 1.00 94.38 89 SER A N 1
ATOM 678 C CA . SER A 1 89 ? 7.230 5.115 -9.972 1.00 94.38 89 SER A CA 1
ATOM 679 C C . SER A 1 89 ? 7.849 4.937 -8.584 1.00 94.38 89 SER A C 1
ATOM 681 O O . SER A 1 89 ? 7.135 5.049 -7.591 1.00 94.38 89 SER A O 1
ATOM 683 N N . ALA A 1 90 ? 9.177 4.828 -8.463 1.00 94.12 90 ALA A N 1
ATOM 684 C CA . ALA A 1 90 ? 9.870 4.791 -7.171 1.00 94.12 90 ALA A CA 1
ATOM 685 C C . ALA A 1 90 ? 9.621 6.054 -6.325 1.00 94.12 90 ALA A C 1
ATOM 687 O O . ALA A 1 90 ? 9.375 5.961 -5.120 1.00 94.12 90 ALA A O 1
ATOM 688 N N . THR A 1 91 ? 9.640 7.237 -6.948 1.00 95.56 91 THR A N 1
ATOM 689 C CA . THR A 1 91 ? 9.336 8.503 -6.262 1.00 95.56 91 THR A CA 1
ATOM 690 C C . THR A 1 91 ? 7.872 8.555 -5.821 1.00 95.56 91 THR A C 1
ATOM 692 O O . THR A 1 91 ? 7.580 8.931 -4.687 1.00 95.56 91 THR A O 1
ATOM 695 N N . MET A 1 92 ? 6.943 8.128 -6.679 1.00 97.25 92 MET A N 1
ATOM 696 C CA . MET A 1 92 ? 5.517 8.092 -6.343 1.00 97.25 92 MET A CA 1
ATOM 697 C C . MET A 1 92 ? 5.215 7.095 -5.224 1.00 97.25 92 MET A C 1
ATOM 699 O O . MET A 1 92 ? 4.478 7.430 -4.300 1.00 97.25 92 MET A O 1
ATOM 703 N N . LEU A 1 93 ? 5.832 5.909 -5.240 1.00 96.88 93 LEU A N 1
ATOM 704 C CA . LEU A 1 93 ? 5.700 4.919 -4.171 1.00 96.88 93 LEU A CA 1
ATOM 705 C C . LEU A 1 93 ? 6.163 5.484 -2.823 1.00 96.88 93 LEU A C 1
ATOM 707 O O . LEU A 1 93 ? 5.474 5.284 -1.823 1.00 96.88 93 LEU A O 1
ATOM 711 N N . MET A 1 94 ? 7.268 6.238 -2.790 1.00 97.19 94 MET A N 1
ATOM 712 C CA . MET A 1 94 ? 7.738 6.931 -1.582 1.00 97.19 94 MET A CA 1
ATOM 713 C C . MET A 1 94 ? 6.716 7.936 -1.048 1.00 97.19 94 MET A C 1
ATOM 715 O O . MET A 1 94 ? 6.450 7.959 0.153 1.00 97.19 94 MET A O 1
ATOM 719 N N . VAL A 1 95 ? 6.122 8.747 -1.929 1.00 98.12 95 VAL A N 1
ATOM 720 C CA . VAL A 1 95 ? 5.100 9.732 -1.543 1.00 98.12 95 VAL A CA 1
ATOM 721 C C . VAL A 1 95 ? 3.849 9.030 -1.0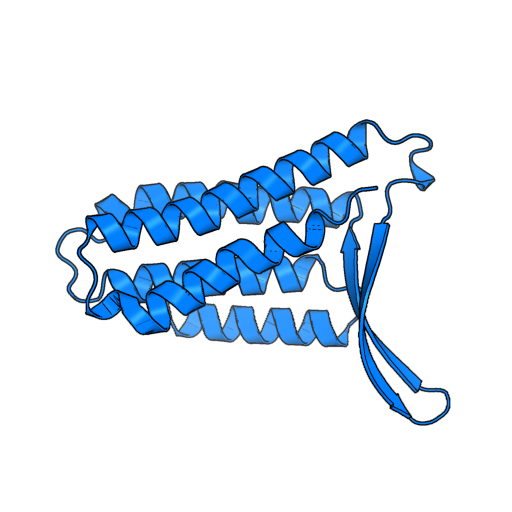20 1.00 98.12 95 VAL A C 1
ATOM 723 O O . VAL A 1 95 ? 3.396 9.335 0.080 1.00 98.12 95 VAL A O 1
ATOM 726 N N . ILE A 1 96 ? 3.318 8.062 -1.770 1.00 97.94 96 ILE A N 1
ATOM 727 C CA . ILE A 1 96 ? 2.078 7.350 -1.436 1.00 97.94 96 ILE A CA 1
ATOM 728 C C . ILE A 1 96 ? 2.215 6.614 -0.103 1.00 97.94 96 ILE A C 1
ATOM 730 O O . ILE A 1 96 ? 1.375 6.771 0.780 1.00 97.94 96 ILE A O 1
ATOM 734 N N . THR A 1 97 ? 3.276 5.824 0.066 1.00 97.69 97 THR A N 1
ATOM 735 C CA . THR A 1 97 ? 3.462 5.022 1.283 1.00 97.69 97 THR A CA 1
ATOM 736 C C . THR A 1 97 ? 3.910 5.872 2.470 1.00 97.69 97 THR A C 1
ATOM 738 O O . THR A 1 97 ? 3.426 5.657 3.578 1.00 97.69 97 THR A O 1
ATOM 741 N N . GLY A 1 98 ? 4.761 6.882 2.258 1.00 98.00 98 GLY A N 1
ATOM 742 C CA . GLY A 1 98 ? 5.235 7.771 3.319 1.00 98.00 98 GLY A CA 1
ATOM 743 C C . GLY A 1 98 ? 4.128 8.669 3.863 1.00 98.00 98 GLY A C 1
ATOM 744 O O . GLY A 1 98 ? 3.845 8.649 5.061 1.00 98.00 98 GLY A O 1
ATOM 745 N N . VAL A 1 99 ? 3.445 9.414 2.988 1.00 98.25 99 VAL A N 1
ATOM 746 C CA . VAL A 1 99 ? 2.304 10.251 3.393 1.00 98.25 99 VAL A CA 1
ATOM 747 C C . VAL A 1 99 ? 1.158 9.372 3.895 1.00 98.25 99 VAL A C 1
ATOM 749 O O . VAL A 1 99 ? 0.567 9.681 4.926 1.00 98.25 99 VAL A O 1
ATOM 752 N N . GLY A 1 100 ? 0.892 8.235 3.245 1.00 97.31 100 GLY A N 1
ATOM 753 C CA . GLY A 1 100 ? -0.111 7.268 3.693 1.00 97.31 100 GLY A CA 1
ATOM 754 C C . GLY A 1 100 ? 0.143 6.747 5.111 1.00 97.31 100 GLY A C 1
ATOM 755 O O . GLY A 1 100 ? -0.799 6.636 5.898 1.00 97.31 100 GLY A O 1
ATOM 756 N N . PHE A 1 101 ? 1.401 6.490 5.474 1.00 98.19 101 PHE A N 1
ATOM 757 C CA . PHE A 1 101 ? 1.786 6.095 6.830 1.00 98.19 101 PHE A CA 1
ATOM 758 C C . PHE A 1 101 ? 1.596 7.228 7.850 1.00 98.19 101 PHE A C 1
ATOM 760 O O . PHE A 1 101 ? 1.072 6.997 8.939 1.00 98.19 101 PHE A O 1
ATOM 767 N N . LEU A 1 102 ? 1.942 8.470 7.498 1.00 98.19 102 LEU A N 1
ATOM 768 C CA . LEU A 1 102 ? 1.682 9.626 8.365 1.00 98.19 102 LEU A CA 1
ATOM 769 C C . LEU A 1 102 ? 0.181 9.835 8.603 1.00 98.19 102 LEU A C 1
ATOM 771 O O . LEU A 1 102 ? -0.227 10.087 9.738 1.00 98.19 102 LEU A O 1
ATOM 775 N N . ILE A 1 103 ? -0.644 9.665 7.564 1.00 97.75 103 ILE A N 1
ATOM 776 C CA . ILE A 1 103 ? -2.104 9.718 7.701 1.00 97.75 103 ILE A CA 1
ATOM 777 C C . ILE A 1 103 ? -2.586 8.601 8.634 1.00 97.75 103 ILE A C 1
ATOM 779 O O . ILE A 1 103 ? -3.391 8.872 9.513 1.00 97.75 103 ILE A O 1
ATOM 783 N N . HIS A 1 104 ? -2.049 7.380 8.544 1.00 96.94 104 HIS A N 1
ATOM 784 C CA . HIS A 1 104 ? -2.396 6.294 9.473 1.00 96.94 104 HIS A CA 1
ATOM 785 C C . HIS A 1 104 ? -2.131 6.642 10.946 1.00 96.94 104 HIS A C 1
ATOM 787 O O . HIS A 1 104 ? -2.938 6.297 11.815 1.00 96.94 104 HIS A O 1
ATOM 793 N N . ILE A 1 105 ? -1.007 7.303 11.239 1.00 97.69 105 ILE A N 1
ATOM 794 C CA . ILE A 1 105 ? -0.677 7.746 12.600 1.00 97.69 105 ILE A CA 1
ATOM 795 C C . ILE A 1 105 ? -1.664 8.825 13.049 1.00 97.69 105 ILE A C 1
ATOM 797 O O . ILE A 1 105 ? -2.237 8.723 14.134 1.00 97.69 105 ILE A O 1
ATOM 801 N N . TYR A 1 106 ? -1.902 9.831 12.206 1.00 97.88 106 TYR A N 1
ATOM 802 C CA . TYR A 1 106 ? -2.830 10.921 12.504 1.00 97.88 106 TYR A CA 1
ATOM 803 C C . TYR A 1 106 ? -4.263 10.413 12.733 1.00 97.88 106 TYR A C 1
ATOM 805 O O . TYR A 1 106 ? -4.902 10.740 13.738 1.00 97.88 106 TYR A O 1
ATOM 813 N N . SER A 1 107 ? -4.748 9.546 11.843 1.00 96.75 107 SER A N 1
ATOM 814 C CA . SER A 1 107 ? -6.100 8.995 11.886 1.00 96.75 107 SER A CA 1
ATOM 815 C C . SER A 1 107 ? -6.374 8.167 13.138 1.00 96.75 107 SER A C 1
ATOM 817 O O . SER A 1 107 ? -7.529 8.024 13.528 1.00 96.75 107 SER A O 1
ATOM 819 N N . ALA A 1 108 ? -5.343 7.643 13.808 1.00 95.31 108 ALA A N 1
ATOM 820 C CA . ALA A 1 108 ? -5.531 6.893 15.044 1.00 95.31 108 ALA A CA 1
ATOM 821 C C . ALA A 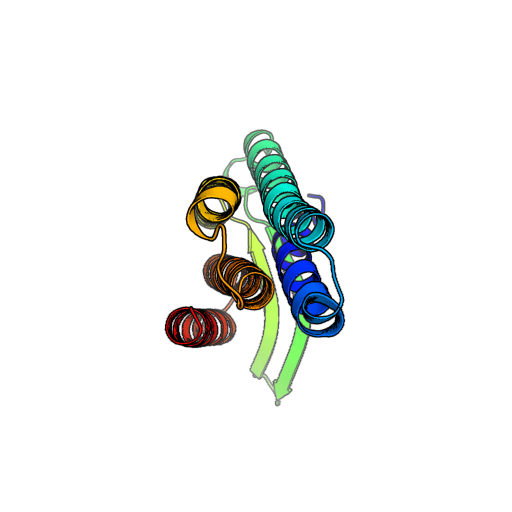1 108 ? -6.122 7.762 16.156 1.00 95.31 108 ALA A C 1
ATOM 823 O O . ALA A 1 108 ? -7.022 7.302 16.859 1.00 95.31 108 ALA A O 1
ATOM 824 N N . GLY A 1 109 ? -5.637 9.000 16.296 1.00 95.25 109 GLY A N 1
ATOM 825 C CA . GLY A 1 109 ? -6.200 9.984 17.221 1.00 95.25 109 GLY A CA 1
ATOM 826 C C . GLY A 1 109 ? -7.503 10.583 16.697 1.00 95.25 109 GLY A C 1
ATOM 827 O O . GLY A 1 109 ? -8.458 10.718 17.449 1.00 95.25 109 GLY A O 1
ATOM 828 N N . TYR A 1 110 ? -7.573 10.874 15.395 1.00 96.25 110 TYR A N 1
ATOM 829 C CA . TYR A 1 110 ? -8.769 11.461 14.781 1.00 96.25 110 TYR A CA 1
ATOM 830 C C . TYR A 1 110 ? -10.019 10.573 14.912 1.00 96.25 110 TYR A C 1
ATOM 832 O O . TYR A 1 110 ? -11.105 11.077 15.167 1.00 96.25 110 TYR A O 1
ATOM 840 N N . MET A 1 111 ? -9.864 9.250 14.784 1.00 95.88 111 MET A N 1
ATOM 841 C CA . MET A 1 111 ? -10.960 8.272 14.863 1.00 95.88 111 MET A CA 1
ATOM 842 C C . MET A 1 111 ? -11.238 7.788 16.297 1.00 95.88 111 MET A C 1
ATOM 844 O O . MET A 1 111 ? -11.819 6.719 16.504 1.00 95.88 111 MET A O 1
ATOM 848 N N . GLU A 1 112 ? -10.767 8.504 17.318 1.00 92.56 112 GLU A N 1
ATOM 849 C CA . GLU A 1 112 ? -11.013 8.123 18.706 1.00 92.56 112 GLU A CA 1
ATOM 850 C C . GLU A 1 112 ? -12.515 8.153 19.036 1.00 92.56 112 GLU A C 1
ATOM 852 O O . GLU A 1 112 ? -13.211 9.131 18.790 1.00 92.56 112 GLU A O 1
ATOM 857 N N . GLY A 1 113 ? -13.022 7.047 19.591 1.00 88.75 113 GLY A N 1
ATOM 858 C CA . GLY A 1 113 ? -14.440 6.892 19.929 1.00 88.75 113 GLY A CA 1
ATOM 859 C C . GLY A 1 113 ? -15.346 6.459 18.770 1.00 88.75 113 GLY A C 1
ATOM 860 O O . GLY A 1 113 ? -16.521 6.188 19.012 1.00 88.75 113 GLY A O 1
ATOM 861 N N . ASP A 1 114 ? -14.829 6.328 17.544 1.00 93.12 114 ASP A N 1
ATOM 862 C CA . ASP A 1 114 ? -15.634 5.897 16.398 1.00 93.12 114 ASP A CA 1
ATOM 863 C C . ASP A 1 114 ? -15.893 4.369 16.416 1.00 93.12 114 ASP A C 1
ATOM 865 O O . ASP A 1 114 ? -14.948 3.574 16.500 1.00 93.12 114 ASP A O 1
ATOM 869 N N . PRO A 1 115 ? -17.155 3.908 16.308 1.00 89.44 115 PRO A N 1
ATOM 870 C CA . PRO A 1 115 ? -17.488 2.480 16.328 1.00 89.44 115 PRO A CA 1
ATOM 871 C C . PRO A 1 115 ? -17.026 1.708 15.076 1.00 89.44 115 PRO A C 1
ATOM 873 O O . PRO A 1 115 ? -16.892 0.483 15.114 1.00 89.44 115 PRO A O 1
ATOM 876 N N . SER A 1 116 ? -16.768 2.399 13.966 1.00 92.31 116 SER A N 1
ATOM 877 C CA . SER A 1 116 ? -16.300 1.851 12.686 1.00 92.31 116 SER A CA 1
ATOM 878 C C . SER A 1 116 ? -14.778 1.929 12.516 1.00 92.31 116 SER A C 1
ATOM 880 O O . SER A 1 116 ? -14.273 1.724 11.410 1.00 92.31 116 SER A O 1
ATOM 882 N N . PHE A 1 117 ? -14.032 2.143 13.605 1.00 95.56 117 PHE A N 1
ATOM 883 C CA . PHE A 1 117 ? -12.572 2.293 13.631 1.00 95.56 117 PHE A CA 1
ATOM 884 C C . PHE A 1 117 ? -11.809 1.270 12.770 1.00 95.56 117 PHE A C 1
ATOM 886 O O . PHE A 1 117 ? -10.966 1.630 11.951 1.00 95.56 117 PHE A O 1
ATOM 893 N N . TRP A 1 118 ? -12.119 -0.022 12.908 1.00 96.38 118 TRP A N 1
ATOM 894 C CA . TRP A 1 118 ? -11.430 -1.080 12.161 1.00 96.38 118 TRP A CA 1
ATOM 895 C C . TRP A 1 118 ? -11.734 -1.058 10.656 1.00 96.38 118 TRP A C 1
ATOM 897 O O . TRP A 1 118 ? -10.866 -1.420 9.863 1.00 96.38 118 TRP A O 1
ATOM 907 N N . ARG A 1 119 ? -12.933 -0.609 10.251 1.00 96.81 119 ARG A N 1
ATOM 908 C CA . ARG A 1 119 ? -13.334 -0.508 8.835 1.00 96.81 119 ARG A CA 1
ATOM 909 C C . ARG A 1 119 ? -12.575 0.614 8.146 1.00 96.81 119 ARG A C 1
ATOM 911 O O . ARG A 1 119 ? -12.081 0.410 7.044 1.00 96.81 119 ARG A O 1
ATOM 918 N N . PHE A 1 120 ? -12.418 1.746 8.830 1.00 97.44 120 PHE A N 1
ATOM 919 C CA . PHE A 1 120 ? -11.626 2.865 8.333 1.00 97.44 120 PHE A CA 1
ATOM 920 C C . PHE A 1 120 ? -10.187 2.431 8.021 1.00 97.44 120 PHE A C 1
ATOM 922 O O . PHE A 1 120 ? -9.728 2.575 6.893 1.00 97.44 120 PHE A O 1
ATOM 929 N N . PHE A 1 121 ? -9.494 1.801 8.976 1.00 97.69 121 PHE A N 1
ATOM 930 C CA . PHE A 1 121 ? -8.116 1.333 8.759 1.00 97.69 121 PHE A CA 1
ATOM 931 C C . PHE A 1 121 ? -8.003 0.188 7.742 1.00 97.69 121 PHE A C 1
ATOM 933 O O . PHE A 1 121 ? -6.985 0.062 7.060 1.00 97.69 121 PHE A O 1
ATOM 940 N N . CYS A 1 122 ? -9.045 -0.635 7.613 1.00 98.12 122 CYS A N 1
ATOM 941 C CA . CYS A 1 122 ? -9.152 -1.630 6.552 1.00 98.12 122 CYS A CA 1
ATOM 942 C C . CYS A 1 122 ? -9.148 -0.949 5.172 1.00 98.12 122 CYS A C 1
ATOM 944 O O . CYS A 1 122 ? -8.271 -1.220 4.350 1.00 98.12 122 CYS A O 1
ATOM 946 N N . PHE A 1 123 ? -10.059 -0.000 4.939 1.00 98.06 123 PHE A N 1
ATOM 947 C CA . PHE A 1 123 ? -10.158 0.702 3.658 1.00 98.06 123 PHE A CA 1
ATOM 948 C C . PHE A 1 123 ? -8.990 1.651 3.392 1.00 98.06 123 PHE A C 1
ATOM 950 O O . PHE A 1 123 ? -8.586 1.803 2.243 1.00 98.06 123 PHE A O 1
ATOM 957 N N . MET A 1 124 ? -8.367 2.207 4.430 1.00 97.75 124 MET A N 1
ATOM 958 C CA . MET A 1 124 ? -7.157 3.012 4.280 1.00 97.75 124 MET A CA 1
ATOM 959 C C . MET A 1 124 ? -5.982 2.173 3.747 1.00 97.75 124 MET A C 1
ATOM 961 O O . MET A 1 124 ? -5.258 2.611 2.853 1.00 97.75 124 MET A O 1
ATOM 965 N N . ASN A 1 125 ? -5.818 0.935 4.227 1.00 98.31 125 ASN A N 1
ATOM 966 C CA . ASN A 1 125 ? -4.840 -0.001 3.665 1.00 98.31 125 ASN A CA 1
ATOM 967 C C . ASN A 1 125 ? -5.188 -0.411 2.228 1.00 98.31 125 ASN A C 1
ATOM 969 O O . ASN A 1 125 ? -4.304 -0.466 1.374 1.00 98.31 125 ASN A O 1
ATOM 973 N N . PHE A 1 126 ? -6.471 -0.638 1.935 1.00 98.50 126 PHE A N 1
ATOM 974 C CA . PHE A 1 126 ? -6.929 -0.913 0.571 1.00 98.50 126 PHE A CA 1
ATOM 975 C C . PHE A 1 126 ? -6.631 0.245 -0.387 1.00 98.50 126 PHE A C 1
ATOM 977 O O . PHE A 1 126 ? -6.179 0.016 -1.506 1.00 98.50 126 PHE A O 1
ATOM 984 N N . PHE A 1 127 ? -6.814 1.486 0.066 1.00 98.38 127 PHE A N 1
ATOM 985 C CA . PHE A 1 127 ? -6.490 2.682 -0.702 1.00 98.38 127 PHE A CA 1
ATOM 986 C C . PHE A 1 127 ? -4.994 2.760 -1.029 1.00 98.38 127 PHE A C 1
ATOM 988 O O . PHE A 1 127 ? -4.633 2.988 -2.184 1.00 98.38 127 PHE A O 1
ATOM 995 N N . ILE A 1 128 ? -4.114 2.513 -0.047 1.00 98.12 128 ILE A N 1
ATOM 996 C CA . ILE A 1 128 ? -2.661 2.470 -0.286 1.00 98.12 128 ILE A CA 1
ATOM 997 C C . ILE A 1 128 ? -2.315 1.367 -1.290 1.00 98.12 128 ILE A C 1
ATOM 999 O O . ILE A 1 128 ? -1.548 1.621 -2.213 1.00 98.12 128 ILE A O 1
ATOM 1003 N N . PHE A 1 129 ? -2.891 0.169 -1.157 1.00 98.19 129 PHE A N 1
ATOM 1004 C CA . PHE A 1 129 ? -2.707 -0.919 -2.122 1.00 98.19 129 PHE A CA 1
ATOM 1005 C C . PHE A 1 129 ? -3.136 -0.521 -3.545 1.00 98.19 129 PHE A C 1
ATOM 1007 O O . PHE A 1 129 ? -2.389 -0.725 -4.499 1.00 98.19 129 PHE A O 1
ATOM 1014 N N . ALA A 1 130 ? -4.320 0.073 -3.697 1.00 98.12 130 ALA A N 1
ATOM 1015 C CA . ALA A 1 130 ? -4.836 0.476 -5.000 1.00 98.12 130 ALA A CA 1
ATOM 1016 C C . ALA A 1 130 ? -3.949 1.548 -5.655 1.00 98.12 130 ALA A C 1
ATOM 1018 O O . ALA A 1 130 ? -3.633 1.457 -6.841 1.00 98.12 130 ALA A O 1
ATOM 1019 N N . MET A 1 131 ? -3.493 2.528 -4.869 1.00 97.94 131 MET A N 1
ATOM 1020 C CA . MET A 1 131 ? -2.579 3.572 -5.332 1.00 97.94 131 MET A CA 1
ATOM 1021 C C . MET A 1 131 ? -1.200 3.022 -5.707 1.00 97.94 131 MET A C 1
ATOM 1023 O O . MET A 1 131 ? -0.646 3.431 -6.725 1.00 97.94 131 MET A O 1
ATOM 1027 N N . THR A 1 132 ? -0.634 2.094 -4.925 1.00 97.12 132 THR A N 1
ATOM 1028 C CA . THR A 1 132 ? 0.667 1.491 -5.259 1.00 97.12 132 THR A CA 1
ATOM 1029 C C . THR A 1 132 ? 0.576 0.625 -6.511 1.00 97.12 132 THR A C 1
ATOM 1031 O O . THR A 1 132 ? 1.466 0.720 -7.354 1.00 97.12 132 THR A O 1
ATOM 1034 N N . LEU A 1 133 ? -0.509 -0.136 -6.696 1.00 96.50 133 LEU A N 1
ATOM 1035 C CA . LEU A 1 133 ? -0.778 -0.869 -7.937 1.00 96.50 133 LEU A CA 1
ATOM 1036 C C . LEU A 1 133 ? -0.895 0.077 -9.142 1.00 96.50 133 LEU A C 1
ATOM 1038 O O . LEU A 1 133 ? -0.275 -0.177 -10.168 1.00 96.50 133 LEU A O 1
ATOM 1042 N N . LEU A 1 134 ? -1.640 1.180 -9.013 1.00 97.38 134 LEU A N 1
ATOM 1043 C CA . LEU A 1 134 ? -1.819 2.162 -10.088 1.00 97.38 134 LEU A CA 1
ATOM 1044 C C . LEU A 1 134 ? -0.479 2.709 -10.602 1.00 97.38 134 LEU A C 1
ATOM 1046 O O . LEU A 1 134 ? -0.264 2.757 -11.810 1.00 97.38 134 LEU A O 1
ATOM 1050 N N . VAL A 1 135 ? 0.416 3.127 -9.702 1.00 96.88 135 VAL A N 1
ATOM 1051 C CA . VAL A 1 135 ? 1.683 3.769 -10.102 1.00 96.88 135 VAL A CA 1
ATOM 1052 C C . VAL A 1 135 ? 2.772 2.789 -10.523 1.00 96.88 135 VAL A C 1
ATOM 1054 O O . VAL A 1 135 ? 3.749 3.213 -11.131 1.00 96.88 135 VAL A O 1
ATOM 1057 N N . SER A 1 136 ? 2.636 1.509 -10.173 1.00 94.94 136 SER A N 1
ATOM 1058 C CA . SER A 1 136 ? 3.607 0.466 -10.522 1.00 94.94 136 SER A CA 1
ATOM 1059 C C . SER A 1 136 ? 3.125 -0.460 -11.637 1.00 94.94 136 SER A C 1
ATOM 1061 O O . SER A 1 136 ? 3.834 -1.401 -11.971 1.00 94.94 136 SER A O 1
ATOM 1063 N N . ALA A 1 137 ? 1.958 -0.206 -12.231 1.00 94.12 137 ALA A N 1
ATOM 1064 C CA . ALA A 1 137 ? 1.457 -0.988 -13.354 1.00 94.12 137 ALA A CA 1
ATOM 1065 C C . ALA A 1 137 ? 2.393 -0.883 -14.572 1.00 94.12 137 ALA A C 1
ATOM 1067 O O . ALA A 1 137 ? 2.743 0.213 -15.010 1.00 94.12 137 ALA A O 1
ATOM 1068 N N . ASP A 1 138 ? 2.759 -2.031 -15.139 1.00 93.06 138 ASP A N 1
ATOM 1069 C CA . ASP A 1 138 ? 3.591 -2.149 -16.344 1.00 93.06 138 ASP A CA 1
ATOM 1070 C C . ASP A 1 138 ? 2.797 -1.963 -17.651 1.00 93.06 138 ASP A C 1
ATOM 1072 O O . ASP A 1 138 ? 3.372 -1.733 -18.715 1.00 93.06 138 ASP A O 1
ATOM 1076 N N . ASN A 1 139 ? 1.463 -2.028 -17.586 1.00 92.88 139 ASN A N 1
ATOM 1077 C CA . ASN A 1 139 ? 0.582 -1.860 -18.735 1.00 92.88 139 ASN A CA 1
ATOM 1078 C C . ASN A 1 139 ? -0.708 -1.092 -18.416 1.00 92.88 139 ASN A C 1
ATOM 1080 O O . ASN A 1 139 ? -1.147 -0.967 -17.271 1.00 92.88 139 ASN A O 1
ATOM 1084 N N . LEU A 1 140 ? -1.352 -0.593 -19.478 1.00 93.56 140 LEU A N 1
ATOM 1085 C CA . LEU A 1 140 ? -2.553 0.242 -19.379 1.00 93.56 140 LEU A CA 1
ATOM 1086 C C . LEU A 1 140 ? -3.738 -0.466 -18.716 1.00 93.56 140 LEU A C 1
ATOM 1088 O O . LEU A 1 140 ? -4.561 0.198 -18.089 1.00 93.56 140 LEU A O 1
ATOM 1092 N N . LEU A 1 141 ? -3.848 -1.790 -18.841 1.00 94.06 141 LEU A N 1
ATOM 1093 C CA . LEU A 1 141 ? -4.973 -2.512 -18.262 1.00 94.06 141 LEU A CA 1
ATOM 1094 C C . LEU A 1 141 ? -4.868 -2.549 -16.738 1.00 94.06 141 LEU A C 1
ATOM 1096 O O . LEU A 1 141 ? -5.833 -2.204 -16.062 1.00 94.06 141 LEU A O 1
ATOM 1100 N N . PHE A 1 142 ? -3.700 -2.891 -16.188 1.00 94.06 142 PHE A N 1
ATOM 1101 C CA . PHE A 1 142 ? -3.503 -2.862 -14.736 1.00 94.06 142 PHE A CA 1
ATOM 1102 C C . PHE A 1 142 ? -3.469 -1.443 -14.165 1.00 94.06 142 PHE A C 1
ATOM 1104 O O . PHE A 1 142 ? -3.915 -1.244 -13.035 1.00 94.06 142 PHE A O 1
ATOM 1111 N N . LEU A 1 143 ? -3.074 -0.444 -14.960 1.00 96.19 143 LEU A N 1
ATOM 1112 C CA . LEU A 1 143 ? -3.260 0.962 -14.602 1.00 96.19 143 LEU A CA 1
ATOM 1113 C C . LEU A 1 143 ? -4.753 1.297 -14.452 1.00 96.19 143 LEU A C 1
ATOM 1115 O O . LEU A 1 143 ? -5.146 1.891 -13.449 1.00 96.19 143 LEU A O 1
ATOM 1119 N N . LEU A 1 144 ? -5.604 0.877 -15.397 1.00 97.12 144 LEU A N 1
ATOM 1120 C CA . LEU A 1 144 ? -7.059 1.060 -15.306 1.00 97.12 144 LEU A CA 1
ATOM 1121 C C . LEU A 1 144 ? -7.674 0.291 -14.130 1.00 97.12 144 LEU A C 1
ATOM 1123 O O . LEU A 1 144 ? -8.571 0.812 -13.469 1.00 97.12 144 LEU A O 1
ATOM 1127 N N . VAL A 1 145 ? -7.185 -0.919 -13.840 1.00 96.50 145 VAL A N 1
ATOM 1128 C CA . VAL A 1 145 ? -7.598 -1.686 -12.655 1.00 96.50 145 VAL A CA 1
ATOM 1129 C C . VAL A 1 145 ? -7.241 -0.923 -11.382 1.00 96.50 145 VAL A C 1
ATOM 1131 O O . VAL A 1 145 ? -8.117 -0.700 -10.550 1.00 96.50 145 VAL A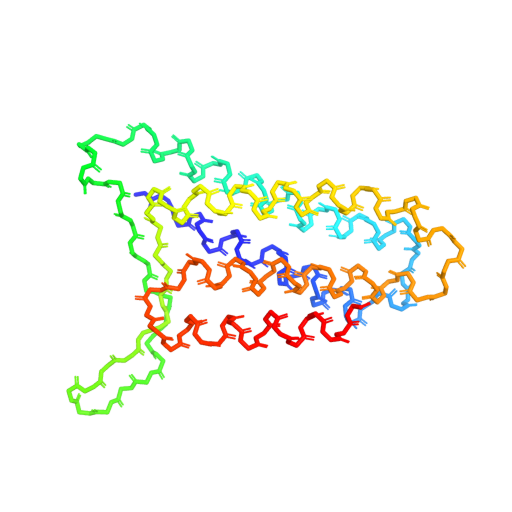 O 1
ATOM 1134 N N . GLY A 1 146 ? -5.995 -0.462 -11.244 1.00 97.12 146 GLY A N 1
ATOM 1135 C CA . GLY A 1 146 ? -5.573 0.378 -10.123 1.00 97.12 146 GLY A CA 1
ATOM 1136 C C . GLY A 1 146 ? -6.447 1.626 -9.991 1.00 97.12 146 GLY A C 1
ATOM 1137 O O . GLY A 1 146 ? -6.918 1.941 -8.903 1.00 97.12 146 GLY A O 1
ATOM 1138 N N . TRP A 1 147 ? -6.762 2.282 -11.108 1.00 97.81 147 TRP A N 1
ATOM 1139 C CA . TRP A 1 147 ? -7.588 3.490 -11.135 1.00 97.81 147 TRP A CA 1
ATOM 1140 C C . TRP A 1 147 ? -9.017 3.234 -10.650 1.00 97.81 147 TRP A C 1
ATOM 1142 O O . TRP A 1 147 ? -9.524 3.964 -9.796 1.00 97.81 147 TRP A O 1
ATOM 1152 N N . ALA A 1 148 ? -9.646 2.157 -11.122 1.00 98.31 148 ALA A N 1
ATOM 1153 C CA . ALA A 1 148 ? -10.970 1.750 -10.666 1.00 98.31 148 ALA A CA 1
ATOM 1154 C C . ALA A 1 148 ? -10.975 1.380 -9.172 1.00 98.31 148 ALA A C 1
ATOM 1156 O O . ALA A 1 148 ? -11.898 1.756 -8.447 1.00 98.31 148 ALA A O 1
ATOM 1157 N N . LEU A 1 149 ? -9.934 0.690 -8.690 1.00 98.12 149 LEU A N 1
ATOM 1158 C CA . LEU A 1 149 ? -9.791 0.334 -7.276 1.00 98.12 149 LEU A CA 1
ATOM 1159 C C . LEU A 1 149 ? -9.600 1.570 -6.391 1.00 98.12 149 LEU A C 1
ATOM 1161 O O . LEU A 1 149 ? -10.183 1.621 -5.312 1.00 98.12 149 LEU A O 1
ATOM 1165 N N . VAL A 1 150 ? -8.852 2.581 -6.843 1.00 97.94 150 VAL A N 1
ATOM 1166 C CA . VAL A 1 150 ? -8.727 3.867 -6.135 1.00 97.94 150 VAL A CA 1
ATOM 1167 C C . VAL A 1 150 ? -10.084 4.567 -6.057 1.00 97.94 150 VAL A C 1
ATOM 1169 O O . VAL A 1 150 ? -10.455 5.060 -4.990 1.00 97.94 150 VAL A O 1
ATOM 1172 N N . GLY A 1 151 ? -10.857 4.563 -7.148 1.00 97.62 151 GLY A N 1
ATOM 1173 C CA . GLY A 1 151 ? -12.221 5.097 -7.160 1.00 97.62 151 GLY A CA 1
ATOM 1174 C C . GLY A 1 151 ? -13.135 4.379 -6.162 1.00 97.62 151 GLY A C 1
ATOM 1175 O O . GLY A 1 151 ? -13.824 5.027 -5.377 1.00 97.62 151 GLY A O 1
ATOM 1176 N N . LEU A 1 152 ? -13.079 3.045 -6.128 1.00 98.00 152 LEU A N 1
ATOM 1177 C CA . LEU A 1 152 ? -13.820 2.232 -5.161 1.00 98.00 152 LEU A CA 1
ATOM 1178 C C . LEU A 1 152 ? -13.383 2.523 -3.719 1.00 98.00 152 LEU A C 1
ATOM 1180 O O . LEU A 1 152 ? -14.230 2.748 -2.861 1.00 98.00 152 LEU A O 1
ATOM 1184 N N . ALA A 1 153 ? -12.078 2.542 -3.449 1.00 97.06 153 ALA A N 1
ATOM 1185 C CA . ALA A 1 153 ? -11.536 2.839 -2.127 1.00 97.06 153 ALA A CA 1
ATOM 1186 C C . ALA A 1 153 ? -11.972 4.227 -1.635 1.00 97.06 153 ALA A C 1
ATOM 1188 O O . ALA A 1 153 ? -12.327 4.373 -0.472 1.00 97.06 153 ALA A O 1
ATOM 1189 N N . SER A 1 154 ? -12.017 5.215 -2.532 1.00 96.06 154 SER A N 1
ATOM 1190 C CA . SER A 1 154 ? -12.467 6.577 -2.216 1.00 96.06 154 SER A CA 1
ATOM 1191 C C . SER A 1 154 ? -13.962 6.660 -1.905 1.00 96.06 154 SER A C 1
ATOM 1193 O O . SER A 1 154 ? -14.369 7.537 -1.160 1.00 96.06 154 SER A O 1
ATOM 1195 N N . PHE A 1 155 ? -14.786 5.774 -2.471 1.00 97.06 155 PHE A N 1
ATOM 1196 C CA . PHE A 1 155 ? -16.210 5.686 -2.133 1.00 97.06 155 PHE A CA 1
ATOM 1197 C C . PHE A 1 155 ? -16.454 4.971 -0.793 1.00 97.06 155 PHE A C 1
ATOM 1199 O O . PHE A 1 155 ? -17.455 5.225 -0.128 1.00 97.06 155 PHE A O 1
ATOM 1206 N N . LEU A 1 156 ? -15.573 4.035 -0.424 1.00 94.94 156 LEU A N 1
ATOM 1207 C CA . LEU A 1 156 ? -15.681 3.241 0.804 1.00 94.94 156 LEU A CA 1
ATOM 1208 C C . LEU A 1 156 ? -15.164 3.961 2.061 1.00 94.94 156 LEU A C 1
ATOM 1210 O O . LEU A 1 156 ? -15.521 3.543 3.166 1.00 94.94 156 LEU A O 1
ATOM 1214 N N . LEU A 1 157 ? -14.304 4.968 1.886 1.00 91.56 157 LEU A N 1
ATOM 1215 C CA . LEU A 1 157 ? -13.769 5.838 2.940 1.00 91.56 157 LEU A CA 1
ATOM 1216 C C . LEU A 1 157 ? -14.713 7.009 3.223 1.00 91.56 157 LEU A C 1
ATOM 1218 O O . LEU A 1 157 ? -14.898 7.295 4.426 1.00 91.56 157 LEU A O 1
#

Foldseek 3Di:
DDPLLVLLLVLLVVLLVCLVVCVLVDDLVVLLVSLLRSLVSSLVSLVVLQVVLVPDPPVVPSKDKAFPAFDDDDPPDTDTFIFIGHNQLSVQSNVLSVVLSVVSVVVSVVCPPPPCSSQLSSLSSQLSSLSNQLSGGPDPVSVVVSVVSNVVSVVSD